Protein AF-A0A5J4T6S3-F1 (afdb_monomer_lite)

Foldseek 3Di:
DDPAQADWDWDQPPDDPGDIDRPPVDDPLRGADQDPNWRWDDKDADPPFQKIWTATPNRDIHIDHPDDD

Secondary structure (DSSP, 8-state):
---TTB---EEE---TT--EEESSTT-GGGBPPPBTTBSEEEEEE-SSSSEEEEEETTS-EEEEESS--

Radius of gyration: 13.4 Å; chains: 1; bounding box: 38×20×34 Å

Structure (mmCIF, N/CA/C/O backbone):
data_AF-A0A5J4T6S3-F1
#
_entry.id   AF-A0A5J4T6S3-F1
#
loop_
_atom_site.group_PDB
_atom_site.id
_atom_site.type_symbol
_atom_site.label_atom_id
_atom_site.label_alt_id
_atom_site.label_comp_id
_atom_site.label_asym_id
_atom_site.label_entity_id
_atom_site.label_seq_id
_atom_site.pdbx_PDB_ins_code
_atom_site.Cartn_x
_atom_site.Cartn_y
_atom_site.Cartn_z
_atom_site.occupancy
_atom_site.B_iso_or_equiv
_atom_site.auth_seq_id
_atom_site.auth_comp_id
_atom_site.auth_asym_id
_atom_site.auth_atom_id
_atom_site.pdbx_PDB_model_num
ATOM 1 N N . MET A 1 1 ? 10.393 8.216 20.630 1.00 45.59 1 MET A N 1
ATOM 2 C CA . MET A 1 1 ? 9.045 8.466 20.073 1.00 45.59 1 MET A CA 1
ATOM 3 C C . MET A 1 1 ? 8.807 7.462 18.961 1.00 45.59 1 MET A C 1
ATOM 5 O O . MET A 1 1 ? 9.638 7.380 18.065 1.00 45.59 1 MET A O 1
ATOM 9 N N . ALA A 1 2 ? 7.769 6.637 19.068 1.00 52.81 2 ALA A N 1
ATOM 10 C CA . ALA A 1 2 ? 7.532 5.546 18.128 1.00 52.81 2 ALA A CA 1
ATOM 11 C C . ALA A 1 2 ? 6.949 6.062 16.799 1.00 52.81 2 ALA A C 1
ATOM 13 O O . ALA A 1 2 ? 6.054 6.904 16.793 1.00 52.81 2 ALA A O 1
ATOM 14 N N . ARG A 1 3 ? 7.490 5.582 15.674 1.00 56.16 3 ARG A N 1
ATOM 15 C CA . ARG A 1 3 ? 7.088 5.950 14.305 1.00 56.16 3 ARG A CA 1
ATOM 16 C C . ARG A 1 3 ? 5.958 5.041 13.805 1.00 56.16 3 ARG A C 1
ATOM 18 O O . ARG A 1 3 ? 6.144 4.277 12.863 1.00 56.16 3 ARG A O 1
ATOM 25 N N . TYR A 1 4 ? 4.802 5.075 14.460 1.00 63.84 4 TYR A N 1
ATOM 26 C CA . TYR A 1 4 ? 3.652 4.282 14.019 1.00 63.84 4 TYR A CA 1
ATOM 27 C C . TYR A 1 4 ? 2.981 4.911 12.787 1.00 63.84 4 TYR A C 1
ATOM 29 O O . TYR A 1 4 ? 2.917 6.134 12.656 1.00 63.84 4 TYR A O 1
ATOM 37 N N . GLY A 1 5 ? 2.509 4.065 11.863 1.00 65.88 5 GLY A N 1
ATOM 38 C CA . GLY A 1 5 ? 1.745 4.488 10.681 1.00 65.88 5 GLY A CA 1
ATOM 39 C C . GLY A 1 5 ? 2.555 5.126 9.545 1.00 65.88 5 GLY A C 1
ATOM 40 O O . GLY A 1 5 ? 1.957 5.675 8.622 1.00 65.88 5 GLY A O 1
ATOM 41 N N . GLN A 1 6 ? 3.889 5.074 9.581 1.00 69.50 6 GLN A N 1
ATOM 42 C CA . GLN A 1 6 ? 4.740 5.628 8.523 1.00 69.50 6 GLN A CA 1
ATOM 43 C C . GLN A 1 6 ? 5.157 4.549 7.513 1.00 69.50 6 GLN A C 1
ATOM 45 O O . GLN A 1 6 ? 5.717 3.525 7.900 1.00 69.50 6 GLN A O 1
ATOM 50 N N . VAL A 1 7 ? 4.949 4.801 6.215 1.00 66.69 7 VAL A N 1
ATOM 51 C CA . VAL A 1 7 ? 5.539 3.983 5.141 1.00 66.69 7 VAL A CA 1
ATOM 52 C C . VAL A 1 7 ? 6.893 4.567 4.745 1.00 66.69 7 VAL A C 1
ATOM 54 O O . VAL A 1 7 ? 6.999 5.746 4.399 1.00 66.69 7 VAL A O 1
ATOM 57 N N . LEU A 1 8 ? 7.929 3.730 4.777 1.00 67.56 8 LEU A N 1
ATOM 58 C CA . LEU A 1 8 ? 9.274 4.060 4.309 1.00 67.56 8 LEU A CA 1
ATOM 59 C C . LEU A 1 8 ? 9.498 3.367 2.963 1.00 67.56 8 LEU A C 1
ATOM 61 O O . LEU A 1 8 ? 9.402 2.145 2.877 1.00 67.56 8 LEU A O 1
ATOM 65 N N . MET A 1 9 ? 9.786 4.143 1.916 1.00 66.69 9 MET A N 1
ATOM 66 C CA . MET A 1 9 ? 10.178 3.602 0.612 1.00 66.69 9 MET A CA 1
ATOM 67 C C . MET A 1 9 ? 11.638 3.909 0.330 1.00 66.69 9 MET A C 1
ATOM 69 O O . MET A 1 9 ? 12.085 5.050 0.482 1.00 66.69 9 MET A O 1
ATOM 73 N N . TYR A 1 10 ? 12.340 2.875 -0.113 1.00 61.16 10 TYR A N 1
ATOM 74 C CA . TYR A 1 10 ? 13.750 2.900 -0.458 1.00 61.16 10 TYR A CA 1
ATOM 75 C C . TYR A 1 10 ? 13.898 2.442 -1.908 1.00 61.16 10 TYR A C 1
ATOM 77 O O . TYR A 1 10 ? 13.381 1.386 -2.271 1.00 61.16 10 TYR A O 1
ATOM 85 N N . ASP A 1 11 ? 14.588 3.230 -2.731 1.00 59.91 11 ASP A N 1
ATOM 86 C CA . ASP A 1 11 ? 15.030 2.785 -4.054 1.00 59.91 11 ASP A CA 1
ATOM 87 C C . ASP A 1 11 ? 16.385 2.080 -3.863 1.00 59.91 11 ASP A C 1
ATOM 89 O O . ASP A 1 11 ? 17.378 2.691 -3.454 1.00 59.91 11 ASP A O 1
ATOM 93 N N . LEU A 1 12 ? 16.396 0.761 -4.073 1.00 60.88 12 LEU A N 1
ATOM 94 C CA . LEU A 1 12 ? 17.595 -0.070 -4.014 1.00 60.88 12 LEU A CA 1
ATOM 95 C C . LEU A 1 12 ? 18.178 -0.198 -5.419 1.00 60.88 12 LEU A C 1
ATOM 97 O O . LEU A 1 12 ? 18.006 -1.215 -6.093 1.00 60.88 12 LEU A O 1
ATOM 101 N N . ARG A 1 13 ? 18.905 0.823 -5.869 1.00 56.62 13 ARG A N 1
ATOM 102 C CA . ARG A 1 13 ? 19.710 0.685 -7.085 1.00 56.62 13 ARG A CA 1
ATOM 103 C C . ARG A 1 13 ? 20.924 -0.166 -6.743 1.00 56.62 13 ARG A C 1
ATOM 105 O O . ARG A 1 13 ? 21.797 0.279 -6.000 1.00 56.62 13 ARG A O 1
ATOM 112 N N . MET A 1 14 ? 21.011 -1.378 -7.295 1.00 51.62 14 MET A N 1
ATOM 113 C CA . MET A 1 14 ? 22.277 -2.122 -7.350 1.00 51.62 14 MET A CA 1
ATOM 114 C C . MET A 1 14 ? 23.233 -1.411 -8.323 1.00 51.62 14 MET A C 1
ATOM 116 O O . MET A 1 14 ? 23.461 -1.859 -9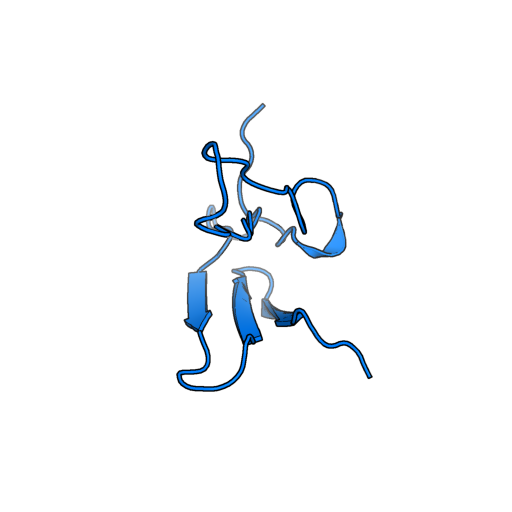.440 1.00 51.62 14 MET A O 1
ATOM 120 N N . GLY A 1 15 ? 23.738 -0.249 -7.919 1.00 59.03 15 GLY A N 1
ATOM 121 C CA . GLY A 1 15 ? 24.879 0.423 -8.529 1.00 59.03 15 GLY A CA 1
ATOM 122 C C . GLY A 1 15 ? 26.128 0.229 -7.675 1.00 59.03 15 GLY A C 1
ATOM 123 O O . GLY A 1 15 ? 26.051 -0.267 -6.545 1.00 59.03 15 GLY A O 1
ATOM 124 N N . GLU A 1 16 ? 27.282 0.626 -8.217 1.00 53.62 16 GLU A N 1
ATOM 125 C CA . GLU A 1 16 ? 28.566 0.546 -7.524 1.00 53.62 16 GLU A CA 1
ATOM 126 C C . GLU A 1 16 ? 28.455 1.176 -6.126 1.00 53.62 16 GLU A C 1
ATOM 128 O O . GLU A 1 16 ? 28.287 2.383 -5.978 1.00 53.62 16 GLU A O 1
ATOM 133 N N . LYS A 1 17 ? 28.552 0.331 -5.091 1.00 52.84 17 LYS A N 1
ATOM 134 C CA . LYS A 1 17 ? 28.559 0.691 -3.662 1.00 52.84 17 LYS A CA 1
ATOM 135 C C . LYS A 1 17 ? 27.213 1.070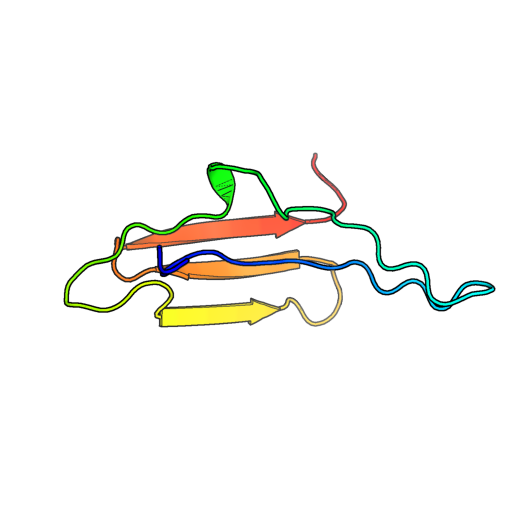 -3.025 1.00 52.84 17 LYS A C 1
ATOM 137 O O . LYS A 1 17 ? 27.127 2.092 -2.352 1.00 52.84 17 LYS A O 1
ATOM 142 N N . GLY A 1 18 ? 26.207 0.194 -3.118 1.00 53.41 18 GLY A N 1
ATOM 143 C CA . GLY A 1 18 ? 25.217 -0.008 -2.037 1.00 53.41 18 GLY A CA 1
ATOM 144 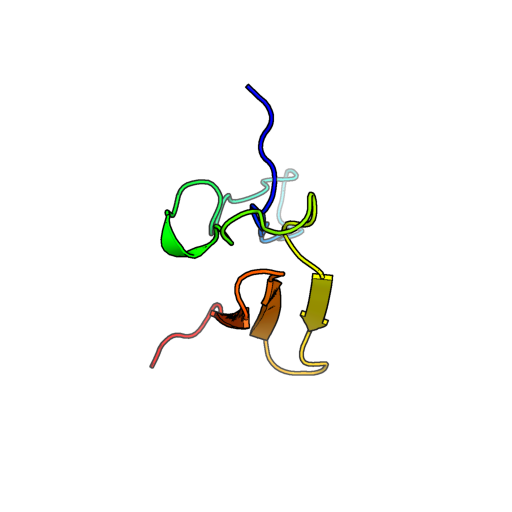C C . GLY A 1 18 ? 24.481 1.245 -1.541 1.00 53.41 18 GLY A C 1
ATOM 145 O O . GLY A 1 18 ? 24.116 1.326 -0.368 1.00 53.41 18 GLY A O 1
ATOM 146 N N . GLN A 1 19 ? 24.305 2.239 -2.409 1.00 49.09 19 GLN A N 1
ATOM 147 C CA . GLN A 1 19 ? 23.732 3.525 -2.048 1.00 49.09 19 GLN A CA 1
ATOM 148 C C . GLN A 1 19 ? 22.206 3.408 -2.059 1.00 49.09 19 GLN A C 1
ATOM 150 O O . GLN A 1 19 ? 21.580 3.352 -3.114 1.00 49.09 19 GLN A O 1
ATOM 155 N N . VAL A 1 20 ? 21.611 3.351 -0.869 1.00 54.97 20 VAL A N 1
ATOM 156 C CA . VAL A 1 20 ? 20.157 3.405 -0.685 1.00 54.97 20 VAL A CA 1
ATOM 157 C C . VAL A 1 20 ? 19.731 4.869 -0.708 1.00 54.97 20 VAL A C 1
ATOM 159 O O . VAL A 1 20 ? 20.151 5.644 0.153 1.00 54.97 20 VAL A O 1
ATOM 162 N N . SER A 1 21 ? 18.914 5.273 -1.681 1.00 54.47 21 SER A N 1
ATOM 163 C CA . SER A 1 21 ? 18.372 6.633 -1.726 1.00 54.47 21 SER A CA 1
ATOM 164 C C . SER A 1 21 ? 17.019 6.704 -1.002 1.00 54.47 21 SER A C 1
ATOM 166 O O . SER A 1 21 ? 16.118 5.883 -1.193 1.00 54.47 21 SER A O 1
ATOM 168 N N . PHE A 1 22 ? 16.895 7.687 -0.107 1.00 55.66 22 PHE A N 1
ATOM 169 C CA . PHE A 1 22 ? 15.713 7.926 0.724 1.00 55.66 22 PHE A CA 1
ATOM 170 C C . PHE A 1 22 ? 14.652 8.686 -0.079 1.00 55.66 22 PHE A C 1
ATOM 172 O O . PHE A 1 22 ? 14.610 9.913 -0.046 1.00 55.66 22 PHE A O 1
ATOM 179 N N . LEU A 1 23 ? 13.801 7.975 -0.820 1.00 58.22 23 LEU A N 1
ATOM 180 C CA . LEU A 1 23 ? 12.838 8.627 -1.716 1.00 58.22 23 LEU A CA 1
ATOM 181 C C . LEU A 1 23 ? 11.688 9.317 -0.952 1.00 58.22 23 LEU A C 1
ATOM 183 O O . LEU A 1 23 ? 11.239 10.386 -1.348 1.00 58.22 23 LEU A O 1
ATOM 187 N N . ILE A 1 24 ? 11.209 8.723 0.150 1.00 58.38 24 ILE A N 1
ATOM 188 C CA . ILE A 1 24 ? 9.957 9.139 0.831 1.00 58.38 24 ILE A CA 1
ATOM 189 C C . ILE A 1 24 ? 10.104 9.292 2.359 1.00 58.38 24 ILE A C 1
ATOM 191 O O . ILE A 1 24 ? 9.143 9.573 3.070 1.00 58.38 24 ILE A O 1
ATOM 195 N N . GLU A 1 25 ? 11.325 9.189 2.888 1.00 55.53 25 GLU A N 1
ATOM 196 C CA . GLU A 1 25 ? 11.606 9.024 4.326 1.00 55.53 25 GLU A CA 1
ATOM 197 C C . GLU A 1 25 ? 11.044 10.135 5.251 1.00 55.53 25 GLU A C 1
ATOM 199 O O . GLU A 1 25 ? 10.915 9.925 6.459 1.00 55.53 25 GLU A O 1
ATOM 204 N N . ARG A 1 26 ? 10.691 11.320 4.723 1.00 54.19 26 ARG A N 1
ATOM 205 C CA . ARG A 1 26 ? 10.349 12.509 5.535 1.00 54.19 26 ARG A CA 1
ATOM 206 C C . ARG A 1 26 ? 9.098 13.275 5.116 1.00 54.19 26 ARG A C 1
ATOM 208 O O . ARG A 1 26 ? 8.874 14.372 5.619 1.00 54.19 26 ARG A O 1
ATOM 215 N N . SER A 1 27 ? 8.285 12.740 4.210 1.00 63.72 27 SER A N 1
ATOM 216 C CA . SER A 1 27 ? 7.062 13.440 3.817 1.00 63.72 27 SER A CA 1
ATOM 217 C C . SER A 1 27 ? 5.914 13.104 4.767 1.00 63.72 27 SER A C 1
ATOM 219 O O . SER A 1 27 ? 5.609 11.933 4.981 1.00 63.72 27 SER A O 1
ATOM 221 N N . SER A 1 28 ? 5.219 14.120 5.286 1.00 63.50 28 SER A N 1
ATOM 222 C CA . SER A 1 28 ? 3.939 13.947 5.998 1.00 63.50 28 SER A CA 1
ATOM 223 C C . SER A 1 28 ? 2.879 13.259 5.124 1.00 63.50 28 SER A C 1
ATOM 225 O O . SER A 1 28 ? 1.917 12.687 5.636 1.00 63.50 28 SER A O 1
ATOM 227 N N . LEU A 1 29 ? 3.088 13.234 3.802 1.00 68.31 29 LEU A N 1
ATOM 228 C CA . LEU A 1 29 ? 2.265 12.488 2.859 1.00 68.31 29 LEU A CA 1
ATOM 229 C C . LEU A 1 29 ? 2.306 10.977 3.097 1.00 68.31 29 LEU A C 1
ATOM 231 O O . LEU A 1 29 ? 1.312 10.336 2.781 1.00 68.31 29 LEU A O 1
ATOM 235 N N . SER A 1 30 ? 3.370 10.403 3.673 1.00 71.06 30 SER A N 1
ATOM 236 C CA . SER A 1 30 ? 3.478 8.949 3.889 1.00 71.06 30 SER A CA 1
ATOM 237 C C . SER A 1 30 ? 2.925 8.453 5.226 1.00 71.06 30 SER A C 1
ATOM 239 O O . SER A 1 30 ? 2.943 7.249 5.489 1.00 71.06 30 SER A O 1
ATOM 241 N N . GLN A 1 31 ? 2.423 9.361 6.067 1.00 81.62 31 GLN A N 1
ATOM 242 C CA . GLN A 1 31 ? 1.912 9.026 7.390 1.00 81.62 31 GLN A CA 1
ATOM 243 C C . GLN A 1 31 ? 0.403 8.772 7.350 1.00 81.62 31 GLN A C 1
ATOM 245 O O . GLN A 1 31 ? -0.373 9.642 6.946 1.00 81.62 31 GLN A O 1
ATOM 250 N N . HIS A 1 32 ? 0.001 7.584 7.791 1.00 85.00 32 HIS A N 1
ATOM 251 C CA . HIS A 1 32 ? -1.366 7.287 8.203 1.00 85.00 32 HIS A CA 1
ATOM 252 C C . HIS A 1 32 ? -1.563 7.681 9.666 1.00 85.00 32 HIS A C 1
ATOM 254 O O . HIS A 1 32 ? -0.656 7.531 10.492 1.00 85.00 32 HIS A O 1
ATOM 260 N N . ARG A 1 33 ? -2.751 8.188 9.998 1.00 85.00 33 ARG A N 1
ATOM 261 C CA . ARG A 1 33 ? -3.127 8.437 11.391 1.00 85.00 33 ARG A CA 1
ATOM 262 C C . ARG A 1 33 ? -3.395 7.097 12.072 1.00 85.00 33 ARG A C 1
ATOM 264 O O . ARG A 1 33 ? -4.152 6.282 11.559 1.00 85.00 33 ARG A O 1
ATOM 271 N N . GLN A 1 34 ? -2.797 6.898 13.243 1.00 84.19 34 GLN A N 1
ATOM 272 C CA . GLN A 1 34 ? -3.082 5.721 14.055 1.00 84.19 34 GLN A CA 1
ATOM 273 C C . GLN A 1 34 ? -4.510 5.814 14.607 1.00 84.19 34 GLN A C 1
ATOM 275 O O . GLN A 1 34 ? -4.878 6.821 15.218 1.00 84.19 34 GLN A O 1
ATOM 280 N N . MET A 1 35 ? -5.313 4.782 14.374 1.00 84.88 35 MET A N 1
ATOM 281 C CA . MET A 1 35 ? -6.678 4.648 14.874 1.00 84.88 35 MET A CA 1
ATOM 282 C C . MET A 1 35 ? -6.876 3.216 15.363 1.00 84.88 35 MET A C 1
ATOM 284 O O . MET A 1 35 ? -6.394 2.283 14.735 1.00 84.88 35 MET A O 1
ATOM 288 N N . PHE A 1 36 ? -7.564 3.041 16.494 1.00 85.81 36 PHE A N 1
ATOM 289 C CA . PHE A 1 36 ? -7.792 1.717 17.098 1.00 85.81 36 PHE A CA 1
ATOM 290 C C . PHE A 1 36 ? -6.497 0.931 17.393 1.00 85.81 36 PHE A C 1
ATOM 292 O O . PHE A 1 36 ? -6.469 -0.283 17.263 1.00 85.81 36 PHE A O 1
ATOM 299 N N . ASP A 1 37 ? -5.425 1.637 17.774 1.00 82.94 37 ASP A N 1
ATOM 300 C CA . ASP A 1 37 ? -4.059 1.104 17.949 1.00 82.94 37 ASP A CA 1
ATOM 301 C C . ASP A 1 37 ? -3.391 0.578 16.660 1.00 82.94 37 ASP A C 1
ATOM 303 O O . ASP A 1 37 ? -2.240 0.152 16.669 1.00 82.94 37 ASP A O 1
ATOM 307 N N . GLU A 1 38 ? -4.041 0.734 15.509 1.00 80.94 38 GLU A N 1
ATOM 308 C CA . GLU A 1 38 ? -3.524 0.337 14.204 1.00 80.94 38 GLU A CA 1
ATOM 309 C C . GLU A 1 38 ? -3.105 1.556 13.374 1.00 80.94 38 GLU A C 1
ATOM 311 O O . GLU A 1 38 ? -3.738 2.611 13.392 1.00 80.94 38 GLU A O 1
ATOM 316 N N . GLY A 1 39 ? -1.999 1.434 12.639 1.00 87.19 39 GLY A N 1
ATOM 317 C CA . GLY A 1 39 ? -1.516 2.468 11.720 1.00 87.19 39 GLY A CA 1
ATOM 318 C C . GLY A 1 39 ? -1.830 2.105 10.274 1.00 87.19 39 GLY A C 1
ATOM 319 O O . GLY A 1 39 ? -2.846 2.511 9.719 1.00 87.19 39 GLY A O 1
ATOM 320 N N . ILE A 1 40 ? -0.930 1.331 9.666 1.00 88.56 40 ILE A N 1
ATOM 321 C CA . ILE A 1 40 ? -1.086 0.781 8.315 1.00 88.56 40 ILE A CA 1
ATOM 322 C C . ILE A 1 40 ? -1.694 -0.611 8.435 1.00 88.56 40 ILE A C 1
ATOM 324 O O . ILE A 1 40 ? -1.157 -1.454 9.149 1.00 88.56 40 ILE A O 1
ATOM 328 N N . THR A 1 41 ? -2.775 -0.858 7.706 1.00 90.69 41 THR A N 1
ATOM 329 C CA . THR A 1 41 ? -3.499 -2.136 7.722 1.00 90.69 41 THR A CA 1
ATOM 330 C C . THR A 1 41 ? -3.143 -3.011 6.525 1.00 90.69 41 THR A C 1
ATOM 332 O O . THR A 1 41 ? -3.170 -4.237 6.614 1.00 90.69 41 THR A O 1
ATOM 335 N N . LYS A 1 42 ? -2.781 -2.406 5.384 1.00 89.00 42 LYS A N 1
ATOM 336 C CA . LYS A 1 42 ? -2.388 -3.140 4.176 1.00 89.00 42 LYS A CA 1
ATOM 337 C C . LYS A 1 42 ? -1.402 -2.354 3.316 1.00 89.00 42 LYS A C 1
ATOM 339 O O . LYS A 1 42 ? -1.481 -1.132 3.215 1.00 89.00 42 LYS A O 1
ATOM 344 N N . ILE A 1 43 ? -0.516 -3.086 2.642 1.00 89.75 43 ILE A N 1
ATOM 345 C CA . ILE A 1 43 ? 0.374 -2.582 1.594 1.00 89.75 43 ILE A CA 1
ATOM 346 C C . ILE A 1 43 ? 0.232 -3.493 0.369 1.00 89.75 43 ILE A C 1
ATOM 348 O O . ILE A 1 43 ? 0.160 -4.714 0.513 1.00 89.75 43 ILE A O 1
ATOM 352 N N . ALA A 1 44 ? 0.179 -2.911 -0.826 1.00 90.19 44 ALA A N 1
ATOM 353 C CA . ALA A 1 44 ? 0.168 -3.635 -2.093 1.00 90.19 44 ALA A CA 1
ATOM 354 C C . ALA A 1 44 ? 1.111 -2.966 -3.097 1.00 90.19 44 ALA A C 1
ATOM 356 O O . ALA A 1 44 ? 1.197 -1.740 -3.155 1.00 90.19 44 ALA A O 1
ATOM 357 N N . ALA A 1 45 ? 1.795 -3.773 -3.902 1.00 88.38 45 ALA A N 1
ATOM 358 C CA . ALA A 1 45 ? 2.634 -3.302 -4.995 1.00 88.38 45 ALA A CA 1
ATOM 359 C C . ALA A 1 45 ? 2.015 -3.726 -6.325 1.00 88.38 45 ALA A C 1
ATOM 361 O O . ALA A 1 45 ? 1.532 -4.852 -6.468 1.00 88.38 45 ALA A O 1
ATOM 362 N N . HIS A 1 46 ? 2.028 -2.822 -7.299 1.00 88.06 46 HIS A N 1
ATOM 363 C CA . HIS A 1 46 ? 1.654 -3.173 -8.656 1.00 88.06 46 HIS A CA 1
ATOM 364 C C . HIS A 1 46 ? 2.745 -4.090 -9.256 1.00 88.06 46 HIS A C 1
ATOM 366 O O . HIS A 1 46 ? 3.927 -3.790 -9.111 1.00 88.06 46 HIS A O 1
ATOM 372 N N . PRO A 1 47 ? 2.394 -5.190 -9.954 1.00 85.88 47 PRO A N 1
ATOM 373 C CA . PRO A 1 47 ? 3.375 -6.192 -10.397 1.00 85.88 47 PRO A CA 1
ATOM 374 C C . PRO A 1 47 ? 4.326 -5.714 -11.505 1.00 85.88 47 PRO A C 1
ATOM 376 O O . PRO A 1 47 ? 5.419 -6.249 -11.643 1.00 85.88 47 PRO A O 1
ATOM 379 N N . ILE A 1 48 ? 3.897 -4.742 -12.318 1.00 86.00 48 ILE A N 1
ATOM 380 C CA . ILE A 1 48 ? 4.651 -4.244 -13.486 1.00 86.00 48 ILE A CA 1
ATOM 381 C C . ILE A 1 48 ? 5.137 -2.797 -13.288 1.00 86.00 48 ILE A C 1
ATOM 383 O O . ILE A 1 48 ? 6.316 -2.504 -13.440 1.00 86.00 48 ILE A O 1
ATOM 387 N N . HIS A 1 49 ? 4.232 -1.876 -12.959 1.00 82.69 49 HIS A N 1
ATOM 388 C CA . HIS A 1 49 ? 4.545 -0.465 -12.7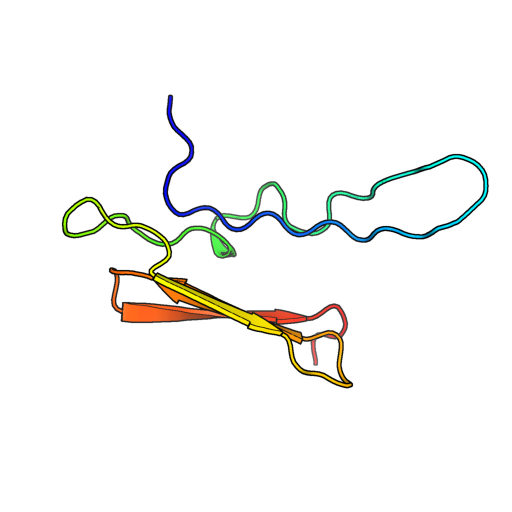42 1.00 82.69 49 HIS A CA 1
ATOM 389 C C . HIS A 1 49 ? 5.159 -0.191 -11.359 1.00 82.69 49 HIS A C 1
ATOM 391 O O . HIS A 1 49 ? 4.772 -0.848 -10.391 1.00 82.69 49 HIS A O 1
ATOM 397 N N . PRO A 1 50 ? 6.033 0.828 -11.228 1.00 82.31 50 PRO A N 1
ATOM 398 C CA . PRO A 1 50 ? 6.616 1.245 -9.955 1.00 82.31 50 PRO A CA 1
ATOM 399 C C . PRO A 1 50 ? 5.58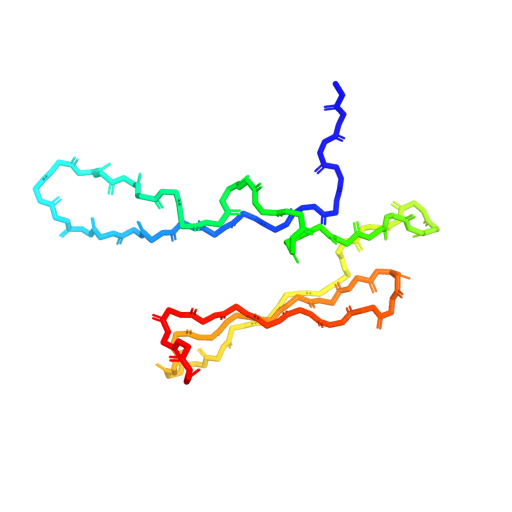9 2.039 -9.136 1.00 82.31 50 PRO A C 1
ATOM 401 O O . PRO A 1 50 ? 5.683 3.259 -8.978 1.00 82.31 50 PRO A O 1
ATOM 404 N N . ILE A 1 51 ? 4.555 1.337 -8.677 1.00 84.56 51 ILE A N 1
ATOM 405 C CA . ILE A 1 51 ? 3.447 1.871 -7.893 1.00 84.56 51 ILE A CA 1
ATOM 406 C C . ILE A 1 51 ? 3.299 1.017 -6.642 1.00 84.56 51 ILE A C 1
ATOM 408 O O . ILE A 1 51 ? 3.161 -0.206 -6.718 1.00 84.56 51 ILE A O 1
ATOM 412 N N . ILE A 1 52 ? 3.278 1.675 -5.491 1.00 87.12 52 ILE A N 1
ATOM 413 C CA . ILE A 1 52 ? 2.978 1.062 -4.202 1.00 87.12 52 ILE A CA 1
ATOM 414 C C . ILE A 1 52 ? 1.796 1.804 -3.590 1.00 87.12 52 ILE A C 1
ATOM 416 O O . ILE A 1 52 ? 1.701 3.027 -3.671 1.00 87.12 52 ILE A O 1
ATOM 420 N N . VAL A 1 53 ? 0.891 1.059 -2.968 1.00 88.62 53 VAL A N 1
ATOM 421 C CA . VAL A 1 53 ? -0.289 1.589 -2.294 1.00 88.62 53 VAL A CA 1
ATOM 422 C C . VAL A 1 53 ? -0.286 1.131 -0.844 1.00 88.62 53 VAL A C 1
ATOM 424 O O . VAL A 1 53 ? -0.048 -0.045 -0.566 1.00 88.62 53 VAL A O 1
ATOM 427 N N . SER A 1 54 ? -0.575 2.045 0.077 1.00 90.56 54 SER A N 1
ATOM 428 C CA . SER A 1 54 ? -0.835 1.733 1.482 1.00 90.56 54 SER A CA 1
ATOM 429 C C . SER A 1 54 ? -2.250 2.134 1.883 1.00 90.56 54 SER A C 1
ATOM 431 O O . SER A 1 54 ? -2.779 3.146 1.418 1.00 90.56 54 SER A O 1
ATOM 433 N N . ALA A 1 55 ? -2.851 1.335 2.759 1.00 91.06 55 ALA A N 1
ATOM 434 C CA . ALA A 1 55 ? -4.120 1.619 3.414 1.00 91.06 55 ALA A CA 1
ATOM 435 C C . ALA A 1 55 ? -3.901 1.724 4.925 1.00 91.06 55 ALA A C 1
ATOM 437 O O . ALA A 1 55 ? -3.159 0.920 5.500 1.00 91.06 55 ALA A O 1
ATOM 438 N N . GLY A 1 56 ? -4.539 2.707 5.556 1.00 90.56 56 GLY A N 1
ATOM 439 C CA . GLY A 1 56 ? -4.457 2.923 6.998 1.00 90.56 56 GLY A CA 1
ATOM 440 C C . GLY A 1 56 ? -5.764 2.650 7.724 1.00 90.56 56 GLY A C 1
ATOM 441 O O . GLY A 1 56 ? -6.839 2.613 7.124 1.00 90.56 56 GLY A O 1
ATOM 442 N N . ALA A 1 57 ? -5.668 2.503 9.044 1.00 89.62 57 ALA A N 1
ATOM 443 C CA . ALA A 1 57 ? -6.822 2.438 9.944 1.00 89.62 57 ALA A CA 1
ATOM 444 C C . ALA A 1 57 ? -7.623 3.755 9.963 1.00 89.62 57 ALA A C 1
ATOM 446 O O . ALA A 1 57 ? -8.770 3.793 10.401 1.00 89.62 57 ALA A O 1
ATOM 447 N N . ASP A 1 58 ? -7.029 4.826 9.433 1.00 88.19 58 ASP A N 1
ATOM 448 C CA . ASP A 1 58 ? -7.666 6.112 9.166 1.00 88.19 58 ASP A CA 1
ATOM 449 C C . ASP A 1 58 ? -8.610 6.120 7.958 1.00 88.19 58 ASP A C 1
ATOM 451 O O . ASP A 1 58 ? -9.223 7.146 7.666 1.00 88.19 58 ASP A O 1
ATOM 455 N N . GLY A 1 59 ? -8.731 4.995 7.247 1.00 88.44 59 GLY A N 1
ATOM 456 C CA . GLY A 1 59 ? -9.538 4.885 6.035 1.00 88.44 59 GLY A CA 1
ATOM 457 C C . GLY A 1 59 ? -8.923 5.596 4.827 1.00 88.44 59 GLY A C 1
ATOM 458 O O . GLY A 1 59 ? -9.540 5.633 3.764 1.00 88.44 59 GLY A O 1
ATOM 459 N N . ALA A 1 60 ? -7.712 6.149 4.957 1.00 89.31 60 ALA A N 1
ATOM 460 C CA . ALA A 1 60 ? -7.011 6.770 3.847 1.00 89.31 60 ALA A CA 1
ATOM 461 C C . ALA A 1 60 ? -6.275 5.715 3.014 1.00 89.31 60 ALA A C 1
ATOM 463 O O . ALA A 1 60 ? -5.711 4.751 3.540 1.00 89.31 60 ALA A O 1
ATOM 464 N N . ILE A 1 61 ? -6.226 5.948 1.703 1.00 90.50 61 ILE A N 1
ATOM 465 C CA . ILE A 1 61 ? -5.393 5.199 0.763 1.00 90.50 61 ILE A CA 1
ATOM 466 C C . ILE A 1 61 ? -4.365 6.166 0.190 1.00 90.50 61 ILE A C 1
ATOM 468 O O . ILE A 1 61 ? -4.717 7.246 -0.285 1.00 90.50 61 ILE A O 1
ATOM 472 N N . LYS A 1 62 ? -3.089 5.788 0.243 1.00 87.56 62 LYS A N 1
ATOM 473 C CA . LYS A 1 62 ? -1.980 6.593 -0.276 1.00 87.56 62 LYS A CA 1
ATOM 474 C C . LYS A 1 62 ? -1.260 5.813 -1.362 1.00 87.56 62 LYS A C 1
ATOM 476 O O . LYS A 1 62 ? -0.909 4.652 -1.166 1.00 87.56 62 LYS A O 1
ATOM 481 N N . VAL A 1 63 ? -1.063 6.460 -2.507 1.00 86.75 63 VAL A N 1
ATOM 482 C CA . VAL A 1 63 ? -0.388 5.891 -3.676 1.00 86.75 63 VAL A CA 1
ATOM 483 C C . VAL A 1 63 ? 0.952 6.583 -3.840 1.00 86.75 63 VAL A 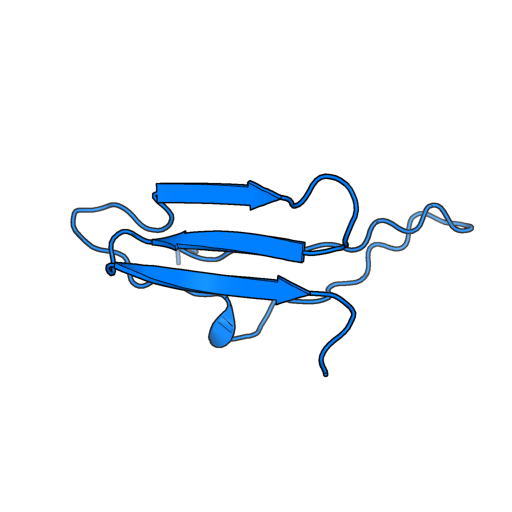C 1
ATOM 485 O O . VAL A 1 63 ? 1.042 7.808 -3.803 1.00 86.75 63 VAL A O 1
ATOM 488 N N . PHE A 1 64 ? 1.989 5.786 -4.039 1.00 83.56 64 PHE A N 1
ATOM 489 C CA . PHE A 1 64 ? 3.351 6.241 -4.230 1.00 83.56 64 PHE A CA 1
ATOM 490 C C . PHE A 1 64 ? 3.848 5.699 -5.559 1.00 83.56 64 PHE A C 1
ATOM 492 O O . PHE A 1 64 ? 3.728 4.505 -5.837 1.00 83.56 64 PHE A O 1
ATOM 499 N N . THR A 1 65 ? 4.404 6.577 -6.382 1.00 80.62 65 THR A N 1
ATOM 500 C CA . THR A 1 65 ? 4.970 6.210 -7.674 1.00 80.62 65 THR A CA 1
ATOM 501 C C . THR A 1 65 ? 6.244 6.995 -7.929 1.00 80.62 65 THR A C 1
ATOM 503 O O . THR A 1 65 ? 6.368 8.141 -7.500 1.00 80.62 65 THR A O 1
ATOM 506 N N . SER A 1 66 ? 7.196 6.376 -8.624 1.00 73.62 66 SER A N 1
ATOM 507 C CA . SER A 1 66 ? 8.392 7.066 -9.109 1.00 73.62 66 SER A CA 1
ATOM 508 C C . SER A 1 66 ? 8.138 7.895 -10.376 1.00 73.62 66 SER A C 1
ATOM 510 O O . SER A 1 66 ? 9.048 8.596 -10.808 1.00 73.62 66 SER A O 1
ATOM 512 N N . ASN A 1 67 ? 6.930 7.840 -10.957 1.00 67.44 67 ASN A N 1
ATOM 513 C CA . ASN A 1 67 ? 6.559 8.588 -12.159 1.00 67.44 67 ASN A CA 1
ATOM 514 C C . ASN A 1 67 ? 5.257 9.392 -11.948 1.00 67.44 67 ASN A C 1
ATOM 516 O O . ASN A 1 67 ? 4.181 8.925 -12.334 1.00 67.44 67 ASN A O 1
ATOM 520 N N . PRO A 1 68 ? 5.318 10.562 -11.286 1.00 60.25 68 PRO A N 1
ATOM 521 C CA . PRO A 1 68 ? 4.167 11.455 -11.182 1.00 60.25 68 PRO A CA 1
ATOM 522 C C . PRO A 1 68 ? 3.820 12.041 -12.563 1.00 60.25 68 PRO A C 1
ATOM 524 O O . PRO A 1 68 ? 4.722 12.424 -13.307 1.00 60.25 68 PRO A O 1
ATOM 527 N N . GLN A 1 69 ? 2.527 12.070 -12.906 1.00 52.47 69 GLN A N 1
ATOM 528 C CA . GLN A 1 69 ? 2.000 12.842 -14.045 1.00 52.47 69 GLN A CA 1
ATOM 529 C C . GLN A 1 69 ? 2.036 14.338 -13.729 1.00 52.47 69 GLN A C 1
ATOM 531 O O . GLN A 1 69 ? 1.750 14.683 -12.558 1.00 52.47 69 GLN A O 1
#

Organism: NCBI:txid222440

InterPro domains:
  IPR015943 WD40/YVTN repeat-like-containing domain superfamily [G3DSA:2.130.10.10] (2-69)
  IPR036322 WD40-repeat-containing domain superfamily [SSF50978] (5-65)

pLDDT: mean 73.34, std 14.55, range [45.59, 91.06]

Sequence (69 aa):
MARYGQVLMYDLRMGEKGQVSFLIERSSLSQHRQMFDEGITKIAAHPIHPIIVSAGADGAIKVFTSNPQ